Protein AF-A0A6A5WIY2-F1 (afdb_monomer_lite)

Secondary structure (DSSP, 8-state):
----GGG--HHHHHHHHHTTPPP--PPTT-HHHH-HIIIIIIHHHHHHHHHHHHHHHHHHHHHHHTTTTT-HHHHHHHHH------HHHHHHHHHHHHHHHHHHHHHHT--S---TTS-----HHHHHHHHHHHHHHHHHHHHHHHHHHHHHHHHHHHHH--

InterPro domains:
  IPR004875 DDE superfamily endonuclease domain [PF03184] (1-58)

Organism: NCBI:txid1392246

Radius of gyration: 34.98 Å; chains: 1; bounding box: 93×62×65 Å

Structure (mmCIF, N/CA/C/O backbone):
data_AF-A0A6A5WIY2-F1
#
_entry.id   AF-A0A6A5WIY2-F1
#
loop_
_atom_site.group_PDB
_atom_site.id
_atom_site.type_symbol
_atom_site.label_atom_id
_atom_site.label_alt_id
_atom_site.label_comp_id
_atom_site.label_asym_id
_atom_site.label_entity_id
_atom_site.label_seq_id
_atom_site.pdbx_PDB_ins_code
_atom_site.Cartn_x
_atom_site.Cartn_y
_atom_site.Cartn_z
_atom_site.occupancy
_atom_site.B_iso_or_equiv
_atom_site.auth_seq_id
_atom_site.auth_comp_id
_atom_site.auth_asym_id
_atom_site.auth_atom_id
_atom_site.pdbx_PDB_model_num
ATOM 1 N N . MET A 1 1 ? -19.309 -1.706 7.030 1.00 76.62 1 MET A N 1
ATOM 2 C CA . MET A 1 1 ? -17.946 -1.167 7.247 1.00 76.62 1 MET A CA 1
ATOM 3 C C . MET A 1 1 ? -16.976 -2.334 7.278 1.00 76.62 1 MET A C 1
ATOM 5 O O . MET A 1 1 ? -17.380 -3.405 7.729 1.00 76.62 1 MET A O 1
ATOM 9 N N . ASP A 1 2 ? -15.737 -2.180 6.808 1.00 77.44 2 ASP A N 1
ATOM 10 C CA . ASP A 1 2 ? -14.696 -3.114 7.242 1.00 77.44 2 ASP A CA 1
ATOM 11 C C . ASP A 1 2 ? -14.564 -2.947 8.757 1.00 77.44 2 ASP A C 1
ATOM 13 O O . ASP A 1 2 ? -14.637 -1.848 9.299 1.00 77.44 2 ASP A O 1
ATOM 17 N N . SER A 1 3 ? -14.515 -4.049 9.493 1.00 77.19 3 SER A N 1
ATOM 18 C CA . SER A 1 3 ? -14.602 -4.014 10.963 1.00 77.19 3 SER A CA 1
ATOM 19 C C . SER A 1 3 ? -13.269 -3.613 11.599 1.00 77.19 3 SER A C 1
ATOM 21 O O . SER A 1 3 ? -12.866 -4.147 12.627 1.00 77.19 3 SER A O 1
ATOM 23 N N . HIS A 1 4 ? -12.562 -2.699 10.940 1.00 83.69 4 HIS A N 1
ATOM 24 C CA . HIS A 1 4 ? -11.282 -2.184 11.360 1.00 83.69 4 HIS A CA 1
ATOM 25 C C . HIS A 1 4 ? -11.477 -1.260 12.564 1.00 83.69 4 HIS A C 1
ATOM 27 O O . HIS A 1 4 ? -12.386 -0.428 12.594 1.00 83.69 4 HIS A O 1
ATOM 33 N N . THR A 1 5 ? -10.610 -1.391 13.566 1.00 81.06 5 THR A N 1
ATOM 34 C CA . THR A 1 5 ? -10.747 -0.718 14.867 1.00 81.06 5 THR A CA 1
ATOM 35 C C . THR A 1 5 ? -10.820 0.809 14.749 1.00 81.06 5 THR A C 1
ATOM 37 O O . THR A 1 5 ? -11.496 1.456 15.543 1.00 81.06 5 THR A O 1
ATOM 40 N N . SER A 1 6 ? -10.199 1.395 13.719 1.00 84.75 6 SER A N 1
ATOM 41 C CA . SER A 1 6 ? -10.279 2.838 13.430 1.00 84.75 6 SER A CA 1
ATOM 42 C C . SER A 1 6 ? -11.688 3.331 13.084 1.00 84.75 6 SER A C 1
ATOM 44 O O . SER A 1 6 ? -11.967 4.514 13.247 1.00 84.75 6 SER A O 1
ATOM 46 N N . HIS A 1 7 ? -12.574 2.454 12.607 1.00 81.88 7 HIS A N 1
ATOM 47 C CA . HIS A 1 7 ? -13.946 2.793 12.215 1.00 81.88 7 HIS A CA 1
ATOM 48 C C . HIS A 1 7 ? -14.976 2.503 13.315 1.00 81.88 7 HIS A C 1
ATOM 50 O O . HIS A 1 7 ? -16.161 2.758 13.124 1.00 81.88 7 HIS A O 1
ATOM 56 N N . LEU A 1 8 ? -14.544 1.984 14.468 1.00 85.50 8 LEU A N 1
ATOM 57 C CA . LEU A 1 8 ? -15.405 1.584 15.585 1.00 85.50 8 LEU A CA 1
ATOM 58 C C . LEU A 1 8 ? -15.088 2.389 16.851 1.00 85.50 8 LEU A C 1
ATOM 60 O O . LEU A 1 8 ? -14.934 1.841 17.942 1.00 85.50 8 LEU A O 1
ATOM 64 N N . THR A 1 9 ? -14.972 3.709 16.712 1.00 91.12 9 THR A N 1
ATOM 65 C CA . THR A 1 9 ? -14.779 4.602 17.859 1.00 91.12 9 THR A CA 1
ATOM 66 C C . THR A 1 9 ? -16.069 4.748 18.668 1.00 91.12 9 THR A C 1
ATOM 68 O O . THR A 1 9 ? -17.180 4.654 18.140 1.00 91.12 9 THR A O 1
ATOM 71 N N . HIS A 1 10 ? -15.935 5.013 19.969 1.00 92.00 10 HIS A N 1
ATOM 72 C CA . HIS A 1 10 ? -17.086 5.182 20.859 1.00 92.00 10 HIS A CA 1
ATOM 73 C C . HIS A 1 10 ? -18.018 6.323 20.416 1.00 92.00 10 HIS A C 1
ATOM 75 O O . HIS A 1 10 ? -19.241 6.182 20.458 1.00 92.00 10 HIS A O 1
ATOM 81 N N . GLU A 1 11 ? -17.446 7.427 19.934 1.00 93.75 11 GLU A N 1
ATOM 82 C CA . GLU A 1 11 ? -18.197 8.566 19.397 1.00 93.75 11 GLU A CA 1
ATOM 83 C C . GLU A 1 11 ? -19.026 8.169 18.171 1.00 93.75 11 GLU A C 1
ATOM 85 O O . GLU A 1 11 ? -20.202 8.519 18.075 1.00 93.75 11 GLU A O 1
ATOM 90 N N . PHE A 1 12 ? -18.451 7.373 17.266 1.00 91.88 12 PHE A N 1
ATOM 91 C CA . PHE A 1 12 ? -19.131 6.914 16.059 1.00 91.88 12 PHE A CA 1
ATOM 92 C C . PHE A 1 12 ? -20.281 5.944 16.370 1.00 91.88 12 PHE A C 1
ATOM 94 O O . PHE A 1 12 ? -21.381 6.067 15.823 1.00 91.88 12 PHE A O 1
ATOM 101 N N . VAL A 1 13 ? -20.070 5.011 17.302 1.00 92.00 13 VAL A N 1
ATOM 102 C CA . VAL A 1 13 ? -21.120 4.085 17.757 1.00 92.00 13 VAL A CA 1
ATOM 103 C C . VAL A 1 13 ? -22.253 4.846 18.452 1.00 92.00 13 VAL A C 1
ATOM 105 O O . VAL A 1 13 ? -23.425 4.614 18.166 1.00 92.00 13 VAL A O 1
ATOM 108 N N . THR A 1 14 ? -21.920 5.812 19.308 1.00 94.88 14 THR A N 1
ATOM 109 C CA . THR A 1 14 ? -22.916 6.648 19.993 1.00 94.88 14 THR A CA 1
ATOM 110 C C . THR A 1 14 ? -23.713 7.497 19.002 1.00 94.88 14 THR A C 1
ATOM 112 O O . THR A 1 14 ? -24.940 7.572 19.086 1.00 94.88 14 THR A O 1
ATOM 115 N N . TYR A 1 15 ? -23.043 8.095 18.014 1.00 95.38 15 TYR A N 1
ATOM 116 C CA . TYR A 1 15 ? -23.694 8.865 16.957 1.00 95.38 15 TYR A CA 1
ATOM 117 C C . TYR A 1 15 ? -24.682 8.012 16.153 1.00 95.38 15 TYR A C 1
ATOM 119 O O . TYR A 1 15 ? -25.832 8.409 15.960 1.00 95.38 15 TYR A O 1
ATOM 127 N N . THR A 1 16 ? -24.263 6.832 15.698 1.00 94.31 16 THR A N 1
ATOM 128 C CA . THR A 1 16 ? -25.119 5.945 14.894 1.00 94.31 16 THR A CA 1
ATOM 129 C C . THR A 1 16 ? -26.310 5.422 15.693 1.00 94.31 16 THR A C 1
ATOM 131 O O . THR A 1 16 ? -27.429 5.444 15.181 1.00 94.31 16 THR A O 1
ATOM 134 N N . TYR A 1 17 ? -26.112 5.074 16.967 1.00 94.69 17 TYR A N 1
ATOM 135 C CA . TYR A 1 17 ? -27.194 4.689 17.875 1.00 94.69 17 TYR A CA 1
ATOM 136 C C . TYR A 1 17 ? -28.241 5.803 18.038 1.00 94.69 17 TYR A C 1
ATOM 138 O O . TYR A 1 17 ? -29.434 5.570 17.829 1.00 94.69 17 TYR A O 1
ATOM 146 N N . ASN A 1 18 ? -27.803 7.035 18.322 1.00 97.31 18 ASN A N 1
ATOM 147 C CA . ASN A 1 18 ? -28.694 8.187 18.502 1.00 97.31 18 ASN A CA 1
ATOM 148 C C . ASN A 1 18 ? -29.485 8.527 17.231 1.00 97.31 18 ASN A C 1
ATOM 150 O O . ASN A 1 18 ? -30.639 8.944 17.307 1.00 97.31 18 ASN A O 1
ATOM 154 N N . ASN A 1 19 ? -28.885 8.305 16.060 1.00 97.06 19 ASN A N 1
ATOM 155 C CA . ASN A 1 19 ? -29.521 8.537 14.765 1.00 97.06 19 ASN A CA 1
ATOM 156 C C . ASN A 1 19 ? -30.278 7.313 14.221 1.00 97.06 19 ASN A C 1
ATOM 158 O O . ASN A 1 19 ? -30.758 7.353 13.090 1.00 97.06 19 ASN A O 1
ATOM 162 N N . ARG A 1 20 ? -30.412 6.231 15.005 1.00 95.69 20 ARG A N 1
ATOM 163 C CA . ARG A 1 20 ? -31.072 4.972 14.598 1.00 95.69 20 ARG A CA 1
ATOM 164 C C . ARG A 1 20 ? -30.480 4.356 13.323 1.00 95.69 20 ARG A C 1
ATOM 166 O O . ARG A 1 20 ? -31.189 3.738 12.531 1.00 95.69 20 ARG A O 1
ATOM 173 N N . ILE A 1 21 ? -29.175 4.515 13.131 1.00 95.62 21 ILE A N 1
ATOM 174 C CA . ILE A 1 21 ? -28.422 3.913 12.032 1.00 95.62 21 ILE A CA 1
ATOM 175 C C . ILE A 1 21 ? -27.901 2.558 12.511 1.00 95.62 21 ILE A C 1
ATOM 177 O O . ILE A 1 21 ? -27.125 2.484 13.464 1.00 95.62 21 ILE A O 1
ATOM 181 N N . LEU A 1 22 ? -28.315 1.479 11.845 1.00 92.19 22 LEU A N 1
ATOM 182 C CA . LEU A 1 22 ? -27.835 0.137 12.161 1.00 92.19 22 LEU A CA 1
ATOM 183 C C . LEU A 1 22 ? -26.409 -0.052 11.636 1.00 92.19 22 LEU A C 1
ATOM 185 O O . LEU A 1 22 ? -26.168 -0.030 10.428 1.00 92.19 22 LEU A O 1
ATOM 189 N N . LEU A 1 23 ? -25.466 -0.276 12.548 1.00 89.88 23 LEU A N 1
ATOM 190 C CA . LEU A 1 23 ? -24.104 -0.655 12.196 1.00 89.88 23 LEU A CA 1
ATOM 191 C C . LEU A 1 23 ? -24.026 -2.155 11.914 1.00 89.88 23 LEU A C 1
ATOM 193 O O . LEU A 1 23 ? -24.348 -2.977 12.768 1.00 89.88 23 LEU A O 1
ATOM 197 N N . TYR A 1 24 ? -23.548 -2.496 10.719 1.00 86.25 24 TYR A N 1
ATOM 198 C CA . TYR A 1 24 ? -23.242 -3.868 10.332 1.00 86.25 24 TYR A CA 1
ATOM 199 C C . TYR A 1 24 ? -21.731 -4.042 10.156 1.00 86.25 24 TYR A C 1
ATOM 201 O O . TYR A 1 24 ? -21.089 -3.344 9.355 1.00 86.25 24 TYR A O 1
ATOM 209 N N . THR A 1 25 ? -21.178 -4.976 10.924 1.00 84.19 25 THR A N 1
ATOM 210 C CA . THR A 1 25 ? -19.782 -5.409 10.871 1.00 84.19 25 THR A CA 1
ATOM 211 C C . THR A 1 25 ? -19.706 -6.789 10.230 1.00 84.19 25 THR A C 1
ATOM 213 O O . THR A 1 25 ? -20.547 -7.656 10.465 1.00 84.19 25 THR A O 1
ATOM 216 N N . PHE A 1 26 ? -18.708 -6.984 9.374 1.00 83.81 26 PHE A N 1
ATOM 217 C CA . PHE A 1 26 ? -18.488 -8.268 8.724 1.00 83.81 26 PHE A CA 1
ATOM 218 C C . PHE A 1 26 ? -17.764 -9.230 9.676 1.00 83.81 26 PHE A C 1
ATOM 220 O O . PHE A 1 26 ? -16.928 -8.786 10.469 1.00 83.81 26 PHE A O 1
ATOM 227 N N . PRO A 1 27 ? -18.022 -10.547 9.587 1.00 81.62 27 PRO A N 1
ATOM 228 C CA . PRO A 1 27 ? -17.194 -11.540 10.258 1.00 81.62 27 PRO A CA 1
ATOM 229 C C . PRO A 1 27 ? -15.707 -11.383 9.883 1.00 81.62 27 PRO A C 1
ATOM 231 O O . PRO A 1 27 ? -15.399 -10.960 8.758 1.00 81.62 27 PRO A O 1
ATOM 234 N N . PRO A 1 28 ? -14.768 -11.744 10.776 1.00 79.88 28 PRO A N 1
ATOM 235 C CA . PRO A 1 28 ? -13.337 -11.667 10.492 1.00 79.88 28 PRO A CA 1
ATOM 236 C C . PRO A 1 28 ? -12.981 -12.346 9.166 1.00 79.88 28 PRO A C 1
ATOM 238 O O . PRO A 1 28 ? -13.540 -13.387 8.829 1.00 79.88 28 PRO A O 1
ATOM 241 N N . TYR A 1 29 ? -12.047 -11.755 8.418 1.00 75.38 29 TYR A N 1
ATOM 242 C CA . TYR A 1 29 ? -11.563 -12.263 7.126 1.00 75.38 29 TYR A CA 1
ATOM 243 C C . TYR A 1 29 ? -12.609 -12.370 6.004 1.00 75.38 29 TYR A C 1
ATOM 245 O O . TYR A 1 29 ? -12.321 -12.984 4.989 1.00 75.38 29 TYR A O 1
ATOM 253 N N . THR A 1 30 ? -13.793 -11.762 6.116 1.00 80.50 30 THR A N 1
ATOM 254 C CA . THR A 1 30 ? -14.809 -11.824 5.037 1.00 80.50 30 THR A CA 1
ATOM 255 C C . THR A 1 30 ? -14.945 -10.535 4.229 1.00 80.50 30 THR A C 1
ATOM 257 O O . THR A 1 30 ? -15.612 -10.515 3.197 1.00 80.50 30 THR A O 1
ATOM 260 N N . THR A 1 31 ? -14.262 -9.469 4.653 1.00 79.25 31 THR A N 1
ATOM 261 C CA . THR A 1 31 ? -14.303 -8.131 4.046 1.00 79.25 31 THR A CA 1
ATOM 262 C C . THR A 1 31 ? -14.092 -8.157 2.529 1.00 79.25 31 THR A C 1
ATOM 264 O O . THR A 1 31 ? -14.898 -7.603 1.793 1.00 79.25 31 THR A O 1
ATOM 267 N N . HIS A 1 32 ? -13.089 -8.898 2.057 1.00 75.19 32 HIS A N 1
ATOM 268 C CA . HIS A 1 32 ? -12.697 -8.959 0.647 1.00 75.19 32 HIS A CA 1
ATOM 269 C C . HIS A 1 32 ? -13.706 -9.659 -0.280 1.00 75.19 32 HIS A C 1
ATOM 271 O O . HIS A 1 32 ? -13.595 -9.525 -1.492 1.00 75.19 32 HIS A O 1
ATOM 277 N N . PHE A 1 33 ? -14.677 -10.394 0.268 1.00 74.62 33 PHE A N 1
ATOM 278 C CA . PHE A 1 33 ? -15.763 -11.014 -0.503 1.00 74.62 33 PHE A CA 1
ATOM 279 C C . PHE A 1 33 ? -17.103 -10.310 -0.295 1.00 74.62 33 PHE A C 1
ATOM 281 O O . PHE A 1 33 ? -17.947 -10.286 -1.186 1.00 74.62 33 PHE A O 1
ATOM 288 N N . MET A 1 34 ? -17.315 -9.768 0.904 1.00 78.12 34 MET A N 1
ATOM 289 C CA . MET A 1 34 ? -18.596 -9.213 1.334 1.00 78.12 34 MET A CA 1
ATOM 290 C C . MET A 1 34 ? -18.720 -7.719 1.039 1.00 78.12 34 MET A C 1
ATOM 292 O O . MET A 1 34 ? -19.830 -7.195 1.085 1.00 78.12 34 MET A O 1
ATOM 296 N N . GLN A 1 35 ? -17.616 -7.015 0.759 1.00 84.81 35 GLN A N 1
ATOM 297 C CA . GLN A 1 35 ? -17.656 -5.600 0.410 1.00 84.81 35 GLN A CA 1
ATOM 298 C C . GLN A 1 35 ? -18.041 -5.416 -1.063 1.00 84.81 35 GLN A C 1
ATOM 300 O O . GLN A 1 35 ? -17.233 -5.691 -1.952 1.00 84.81 35 GLN A O 1
ATOM 305 N N . PRO A 1 36 ? -19.244 -4.878 -1.354 1.00 83.19 36 PRO A N 1
ATOM 306 C CA . PRO A 1 36 ? -19.686 -4.676 -2.734 1.00 83.19 36 PRO A CA 1
ATOM 307 C C . PRO A 1 36 ? -18.783 -3.696 -3.485 1.00 83.19 36 PRO A C 1
ATOM 309 O O . PRO A 1 36 ? -18.649 -3.773 -4.700 1.00 83.19 36 PRO A O 1
ATOM 312 N N . LEU A 1 37 ? -18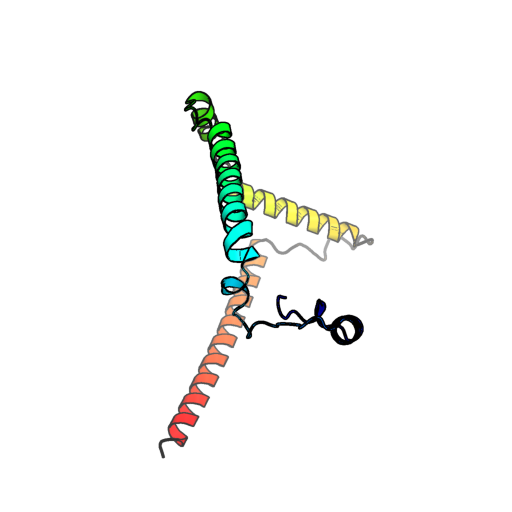.151 -2.776 -2.754 1.00 85.06 37 LEU A N 1
ATOM 313 C CA . LEU A 1 37 ? -17.219 -1.807 -3.310 1.00 85.06 37 LEU A CA 1
ATOM 314 C C . LEU A 1 37 ? -15.921 -2.472 -3.794 1.00 85.06 37 LEU A C 1
ATOM 316 O O . LEU A 1 37 ? -15.451 -2.149 -4.884 1.00 85.06 37 LEU A O 1
ATOM 320 N N . ASP A 1 38 ? -15.395 -3.430 -3.027 1.00 83.94 38 ASP A N 1
ATOM 321 C CA . ASP A 1 38 ? -14.191 -4.181 -3.387 1.00 83.94 38 ASP A CA 1
ATOM 322 C C . ASP A 1 38 ? -14.431 -5.082 -4.599 1.00 83.94 38 ASP A C 1
ATOM 324 O O . ASP A 1 38 ? -13.628 -5.076 -5.531 1.00 83.94 38 ASP A O 1
ATOM 328 N N . MET A 1 39 ? -15.559 -5.799 -4.613 1.00 81.06 39 MET A N 1
ATOM 329 C CA . MET A 1 39 ? -15.915 -6.749 -5.675 1.00 81.06 39 MET A CA 1
ATOM 330 C C . MET A 1 39 ? -16.454 -6.067 -6.940 1.00 81.06 39 MET A C 1
ATOM 332 O O . MET A 1 39 ? -16.262 -6.553 -8.050 1.00 81.06 39 MET A O 1
ATOM 336 N N . GLY A 1 40 ? -17.167 -4.950 -6.789 1.00 84.50 40 GLY A N 1
ATOM 337 C CA . GLY A 1 40 ? -17.859 -4.286 -7.891 1.00 84.50 40 GLY A CA 1
ATOM 338 C C . GLY A 1 40 ? -17.048 -3.168 -8.534 1.00 84.50 40 GLY A C 1
ATOM 339 O O . GLY A 1 40 ? -16.861 -3.160 -9.746 1.00 84.50 40 GLY A O 1
ATOM 340 N N . TYR A 1 41 ? -16.577 -2.206 -7.738 1.00 86.62 41 TYR A N 1
ATOM 341 C CA . TYR A 1 41 ? -15.974 -0.977 -8.263 1.00 86.62 41 TYR A CA 1
ATOM 342 C C . TYR A 1 41 ? -14.446 -1.045 -8.302 1.00 86.62 41 TYR A C 1
ATOM 344 O O . TYR A 1 41 ? -13.824 -0.737 -9.319 1.00 86.62 41 TYR A O 1
ATOM 352 N N . PHE A 1 42 ? -13.820 -1.476 -7.205 1.00 87.62 42 PHE A N 1
ATOM 353 C CA . PHE A 1 42 ? -12.363 -1.514 -7.125 1.00 87.62 42 PHE A CA 1
ATOM 354 C C . PHE A 1 42 ? -11.746 -2.673 -7.897 1.00 87.62 42 PHE A C 1
ATOM 356 O O . PHE A 1 42 ? -10.593 -2.563 -8.310 1.00 87.62 42 PHE A O 1
ATOM 363 N N . GLN A 1 43 ? -12.481 -3.756 -8.139 1.00 87.44 43 GLN A N 1
ATOM 364 C CA . GLN A 1 43 ? -11.962 -4.878 -8.910 1.00 87.44 43 GLN A CA 1
ATOM 365 C C . GLN A 1 43 ? -11.679 -4.509 -10.381 1.00 87.44 43 GLN A C 1
ATOM 367 O O . GLN A 1 43 ? -10.520 -4.645 -10.780 1.00 87.44 43 GLN A O 1
ATOM 372 N N . PRO A 1 44 ? -12.625 -3.947 -11.164 1.00 90.56 44 PRO A N 1
ATOM 373 C CA . PRO A 1 44 ? -12.330 -3.453 -12.512 1.00 90.56 44 PRO A CA 1
ATOM 374 C C . PRO A 1 44 ? -11.232 -2.386 -12.534 1.00 90.56 44 PRO A C 1
ATOM 376 O O . PRO A 1 44 ? -10.363 -2.410 -13.406 1.00 90.56 44 PRO A O 1
ATOM 379 N N . LEU A 1 45 ? -11.231 -1.476 -11.551 1.00 92.25 45 LEU A N 1
ATOM 380 C CA . LEU A 1 45 ? -10.214 -0.432 -11.439 1.00 92.25 45 LEU A CA 1
ATOM 381 C C . LEU A 1 45 ? -8.808 -1.024 -11.270 1.00 92.25 45 LEU A C 1
ATOM 383 O O . LEU A 1 45 ? -7.897 -0.635 -11.995 1.00 92.25 45 LEU A O 1
ATOM 387 N N . LYS A 1 46 ? -8.627 -1.984 -10.352 1.00 88.94 46 LYS A N 1
ATOM 388 C CA . LYS A 1 46 ? -7.343 -2.673 -10.143 1.00 88.94 46 LYS A CA 1
ATOM 389 C C . LYS A 1 46 ? -6.885 -3.392 -11.409 1.00 88.94 46 LYS A C 1
ATOM 391 O O . LYS A 1 46 ? -5.706 -3.331 -11.741 1.00 88.94 46 LYS A O 1
ATOM 396 N N . THR A 1 47 ? -7.805 -4.041 -12.123 1.00 91.00 47 THR A N 1
ATOM 397 C CA . THR A 1 47 ? -7.488 -4.743 -13.370 1.00 91.00 47 THR A CA 1
ATOM 398 C C . THR A 1 47 ? -7.008 -3.785 -14.456 1.00 91.00 47 THR A C 1
ATOM 400 O O . THR A 1 47 ? -5.933 -3.999 -15.007 1.00 91.00 47 THR A O 1
ATOM 403 N N . HIS A 1 48 ? -7.755 -2.717 -14.743 1.00 91.62 48 HIS A N 1
ATOM 404 C CA . HIS A 1 48 ? -7.371 -1.759 -15.783 1.00 91.62 48 HIS A CA 1
ATOM 405 C C . HIS A 1 48 ? -6.106 -0.986 -15.426 1.00 91.62 48 HIS A C 1
ATOM 407 O O . HIS A 1 48 ? -5.234 -0.809 -16.272 1.00 91.62 48 HIS A O 1
ATOM 413 N N . HIS A 1 49 ? -5.967 -0.588 -14.164 1.00 91.06 49 HIS A N 1
ATOM 414 C CA . HIS A 1 49 ? -4.760 0.074 -13.697 1.00 91.06 49 HIS A CA 1
ATOM 415 C C . HIS A 1 49 ? -3.530 -0.838 -13.815 1.00 91.06 49 HIS A C 1
ATOM 417 O O . HIS A 1 49 ? -2.493 -0.404 -14.308 1.00 91.06 49 HIS A O 1
ATOM 423 N N . GLY A 1 50 ? -3.655 -2.116 -13.438 1.00 88.69 50 GLY A N 1
ATOM 424 C CA . GLY A 1 50 ? -2.592 -3.106 -13.619 1.00 88.69 50 GLY A CA 1
ATOM 425 C C . GLY A 1 50 ? -2.213 -3.296 -15.089 1.00 88.69 50 GLY A C 1
ATOM 426 O O . GLY A 1 50 ? -1.036 -3.250 -15.426 1.00 88.69 50 GLY A O 1
ATOM 427 N N . GLN A 1 51 ? -3.205 -3.410 -15.978 1.00 86.94 51 GLN A N 1
ATOM 428 C CA . GLN A 1 51 ? -2.978 -3.511 -17.425 1.00 86.94 51 GLN A CA 1
ATOM 429 C C . GLN A 1 51 ? -2.225 -2.302 -17.987 1.00 86.94 51 GLN A C 1
ATOM 431 O O . GLN A 1 51 ? -1.335 -2.464 -18.817 1.00 86.94 51 GLN A O 1
ATOM 436 N N . GLU A 1 52 ? -2.575 -1.092 -17.555 1.00 85.19 52 GLU A N 1
ATOM 437 C CA . GLU A 1 52 ? -1.916 0.128 -18.016 1.00 85.19 52 GLU A CA 1
ATOM 438 C C . GLU A 1 52 ? -0.479 0.236 -17.490 1.00 85.19 52 GLU A C 1
ATOM 440 O O . GLU A 1 52 ? 0.424 0.621 -18.234 1.00 85.19 52 GLU A O 1
ATOM 445 N N . LEU A 1 53 ? -0.239 -0.152 -16.235 1.00 82.50 53 LEU A N 1
ATOM 446 C CA . LEU A 1 53 ? 1.108 -0.227 -15.672 1.00 82.50 53 LEU A CA 1
ATOM 447 C C . LEU A 1 53 ? 1.972 -1.254 -16.407 1.00 82.50 53 LEU A C 1
ATOM 449 O O . LEU A 1 53 ? 3.096 -0.925 -16.780 1.00 82.50 53 LEU A O 1
ATOM 453 N N . ASP A 1 54 ? 1.450 -2.454 -16.665 1.00 80.62 54 ASP A N 1
ATOM 454 C CA . ASP A 1 54 ? 2.157 -3.501 -17.407 1.00 80.62 54 ASP A CA 1
ATOM 455 C C . ASP A 1 54 ? 2.437 -3.065 -18.843 1.00 80.62 54 ASP A C 1
ATOM 457 O O . ASP A 1 54 ? 3.557 -3.213 -19.336 1.00 80.62 54 ASP A O 1
ATOM 461 N N . LEU A 1 55 ? 1.453 -2.454 -19.508 1.00 76.69 55 LEU A N 1
ATOM 462 C CA . LEU A 1 55 ? 1.642 -1.885 -20.833 1.00 76.69 55 LEU A CA 1
ATOM 463 C C . LEU A 1 55 ? 2.752 -0.838 -20.797 1.00 76.69 55 LEU A C 1
ATOM 465 O O . LEU A 1 55 ? 3.688 -0.939 -21.580 1.00 76.69 55 LEU A O 1
ATOM 469 N N . ASN A 1 56 ? 2.708 0.132 -19.890 1.00 73.50 56 ASN A N 1
ATOM 470 C CA . ASN A 1 56 ? 3.700 1.204 -19.823 1.00 73.50 56 ASN A CA 1
ATOM 471 C C . ASN A 1 56 ? 5.098 0.697 -19.430 1.00 73.50 56 ASN A C 1
ATOM 473 O O . ASN A 1 56 ? 6.094 1.148 -20.001 1.00 73.50 56 ASN A O 1
ATOM 477 N N . ALA A 1 57 ? 5.192 -0.268 -18.514 1.00 73.88 57 ALA A N 1
ATOM 478 C CA . ALA A 1 57 ? 6.454 -0.857 -18.082 1.00 73.88 57 ALA A CA 1
ATOM 479 C C . ALA A 1 57 ? 7.080 -1.724 -19.185 1.00 73.88 57 ALA A C 1
ATOM 481 O O . ALA A 1 57 ? 8.233 -1.506 -19.571 1.00 73.88 57 ALA A O 1
ATOM 482 N N . CYS A 1 58 ? 6.318 -2.668 -19.743 1.00 64.12 58 CYS A N 1
ATOM 483 C CA . CYS A 1 58 ? 6.795 -3.555 -20.796 1.00 64.12 58 CYS A CA 1
ATOM 484 C C . CYS A 1 58 ? 7.027 -2.790 -22.101 1.00 64.12 58 CYS A C 1
ATOM 486 O O . CYS A 1 58 ? 8.105 -2.894 -22.681 1.00 64.12 58 CYS A O 1
ATOM 488 N N . THR A 1 59 ? 6.077 -1.971 -22.565 1.00 68.56 59 THR A N 1
ATOM 489 C CA . THR A 1 59 ? 6.279 -1.212 -23.811 1.00 68.56 59 THR A CA 1
ATOM 490 C C . THR A 1 59 ? 7.352 -0.147 -23.666 1.00 68.56 59 THR A C 1
ATOM 492 O O . THR A 1 59 ? 8.123 0.024 -24.602 1.00 68.56 59 THR A O 1
ATOM 495 N N . GLY A 1 60 ? 7.487 0.521 -22.517 1.00 75.56 60 GLY A N 1
ATOM 496 C CA . GLY A 1 60 ? 8.573 1.471 -22.275 1.00 75.56 60 GLY A CA 1
ATOM 497 C C . GLY A 1 60 ? 9.946 0.804 -22.361 1.00 75.56 60 GLY A C 1
ATOM 498 O O . GLY A 1 60 ? 10.822 1.275 -23.091 1.00 75.56 60 GLY A O 1
ATOM 499 N N . ALA A 1 61 ? 10.115 -0.338 -21.687 1.00 77.31 61 ALA A N 1
ATOM 500 C CA . ALA A 1 61 ? 11.351 -1.115 -21.726 1.00 77.31 61 ALA A CA 1
ATOM 501 C C . ALA A 1 61 ? 11.648 -1.661 -23.134 1.00 77.31 61 ALA A C 1
ATOM 503 O O . ALA A 1 61 ? 12.742 -1.453 -23.664 1.00 77.31 61 ALA A O 1
ATOM 504 N N . PHE A 1 62 ? 10.668 -2.292 -23.784 1.00 80.06 62 PHE A N 1
ATOM 505 C CA . PHE A 1 62 ? 10.838 -2.860 -25.122 1.00 80.06 62 PHE A CA 1
ATOM 506 C C . PHE A 1 62 ? 11.020 -1.790 -26.203 1.00 80.06 62 PHE A C 1
ATOM 508 O O . PHE A 1 62 ? 11.787 -2.001 -27.141 1.00 80.06 62 PHE A O 1
ATOM 515 N N . LYS A 1 63 ? 10.398 -0.615 -26.069 1.00 81.31 63 LYS A N 1
ATOM 516 C CA . LYS A 1 63 ? 10.603 0.527 -26.972 1.00 81.31 63 LYS A CA 1
ATOM 517 C C . LYS A 1 63 ? 11.983 1.148 -26.793 1.00 81.31 63 LYS A C 1
ATOM 519 O O . LYS A 1 63 ? 12.593 1.539 -27.786 1.00 81.31 63 LYS A O 1
ATOM 524 N N . ARG A 1 64 ? 12.504 1.190 -25.559 1.00 80.06 64 ARG A N 1
ATOM 525 C CA . ARG A 1 64 ? 13.864 1.670 -25.266 1.00 80.06 64 ARG A CA 1
ATOM 526 C C . ARG A 1 64 ? 14.937 0.757 -25.854 1.00 80.06 64 ARG A C 1
ATOM 528 O O . ARG A 1 64 ? 15.912 1.257 -26.398 1.00 80.06 64 ARG A O 1
ATOM 535 N N . ILE A 1 65 ? 14.741 -0.559 -25.767 1.00 81.19 65 ILE A N 1
ATOM 536 C CA . ILE A 1 65 ? 15.658 -1.562 -26.338 1.00 81.19 65 ILE A CA 1
ATOM 537 C C . ILE A 1 65 ? 15.486 -1.666 -27.868 1.00 81.19 65 ILE A C 1
ATOM 539 O O . ILE A 1 65 ? 16.353 -2.188 -28.557 1.00 81.19 65 ILE A O 1
ATOM 543 N N . GLY A 1 66 ? 14.394 -1.133 -28.426 1.00 83.25 66 GLY A N 1
ATOM 544 C CA . GLY A 1 66 ? 14.103 -1.229 -29.856 1.00 83.25 66 GLY A CA 1
ATOM 545 C C . GLY A 1 66 ? 13.549 -2.594 -30.262 1.00 83.25 66 GLY A C 1
ATOM 546 O O . GLY A 1 66 ? 13.743 -3.022 -31.388 1.00 83.25 66 GLY A O 1
ATOM 547 N N . ILE A 1 67 ? 12.868 -3.298 -29.359 1.00 86.31 67 ILE A N 1
ATOM 548 C CA . ILE A 1 67 ? 12.140 -4.536 -29.668 1.00 86.31 67 ILE A CA 1
ATOM 549 C C . ILE A 1 67 ? 10.739 -4.204 -30.206 1.00 86.31 67 ILE A C 1
ATOM 551 O O . ILE A 1 67 ? 10.251 -4.901 -31.094 1.00 86.31 67 ILE A O 1
ATOM 555 N N . VAL A 1 68 ? 10.106 -3.119 -29.726 1.00 81.38 68 VAL A N 1
ATOM 556 C CA . VAL A 1 68 ? 8.755 -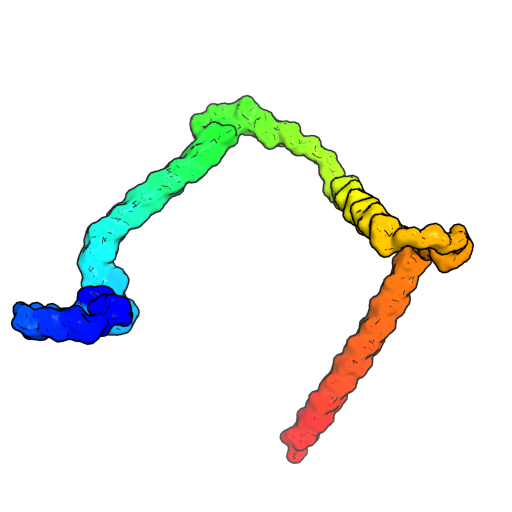2.703 -30.159 1.00 81.38 68 VAL A CA 1
ATOM 557 C C . VAL A 1 68 ? 8.674 -1.193 -30.471 1.00 81.38 68 VAL A C 1
ATOM 559 O O . VAL A 1 68 ? 8.726 -0.377 -29.548 1.00 81.38 68 VAL A O 1
ATOM 562 N N . PRO A 1 69 ? 8.486 -0.790 -31.746 1.00 78.25 69 PRO A N 1
ATOM 563 C CA . PRO A 1 69 ? 8.653 -1.620 -32.943 1.00 78.25 69 PRO A CA 1
ATOM 564 C C . PRO A 1 69 ? 10.112 -2.082 -33.076 1.00 78.25 69 PRO A C 1
ATOM 566 O O . PRO A 1 69 ? 11.016 -1.408 -32.576 1.00 78.25 69 PRO A O 1
ATOM 569 N N . TYR A 1 70 ? 10.336 -3.217 -33.740 1.00 86.94 70 TYR A N 1
ATOM 570 C CA . TYR A 1 70 ? 11.676 -3.782 -33.895 1.00 86.94 70 TYR A CA 1
ATOM 571 C C . TYR A 1 70 ? 12.598 -2.824 -34.667 1.00 86.94 70 TYR A C 1
ATOM 573 O O . TYR A 1 70 ? 12.296 -2.415 -35.788 1.00 86.94 70 TYR A O 1
ATOM 581 N N . LYS A 1 71 ? 13.717 -2.452 -34.043 1.00 88.12 71 LYS A N 1
ATOM 582 C CA . LYS A 1 71 ? 14.757 -1.543 -34.528 1.00 88.12 71 LYS A CA 1
ATOM 583 C C . LYS A 1 71 ? 16.121 -2.211 -34.315 1.00 88.12 71 LYS A C 1
ATOM 585 O O . LYS A 1 71 ? 16.697 -2.060 -33.233 1.00 88.12 71 LYS A O 1
ATOM 590 N N . PRO A 1 72 ? 16.647 -2.930 -35.322 1.00 87.00 72 PRO A N 1
ATOM 591 C CA . PRO A 1 72 ? 17.862 -3.730 -35.174 1.00 87.00 72 PRO A CA 1
ATOM 592 C C . PRO A 1 72 ? 19.063 -2.892 -34.723 1.00 87.00 72 PRO A C 1
ATOM 594 O O . PRO A 1 72 ? 19.814 -3.342 -33.870 1.00 87.00 72 PRO A O 1
ATOM 597 N N . GLU A 1 73 ? 19.186 -1.645 -35.182 1.00 87.56 73 GLU A N 1
ATOM 598 C CA . GLU A 1 73 ? 20.289 -0.739 -34.818 1.00 87.56 73 GLU A CA 1
ATOM 599 C C . GLU A 1 73 ? 20.409 -0.504 -33.303 1.00 87.56 73 GLU A C 1
ATOM 601 O O . GLU A 1 73 ? 21.501 -0.489 -32.737 1.00 87.56 73 GLU A O 1
ATOM 606 N N . VAL A 1 74 ? 19.270 -0.333 -32.624 1.00 85.44 74 VAL A N 1
ATOM 607 C CA . VAL A 1 74 ? 19.221 -0.051 -31.181 1.00 85.44 74 VAL A CA 1
ATOM 608 C C . VAL A 1 74 ? 19.553 -1.311 -30.386 1.00 85.44 74 VAL A C 1
ATOM 610 O O . VAL A 1 74 ? 20.327 -1.256 -29.430 1.00 85.44 74 VAL A O 1
ATOM 613 N N . VAL A 1 75 ? 19.013 -2.451 -30.822 1.00 85.62 75 VAL A N 1
ATOM 614 C CA . VAL A 1 75 ? 19.281 -3.763 -30.224 1.00 85.62 75 VAL A CA 1
ATOM 615 C C . VAL A 1 75 ? 20.761 -4.118 -30.367 1.00 85.62 75 VAL A C 1
ATOM 617 O O . VAL A 1 75 ? 21.403 -4.490 -29.391 1.00 85.62 75 VAL A O 1
ATOM 620 N N . LEU A 1 76 ? 21.324 -3.957 -31.566 1.00 84.62 76 LEU A N 1
ATOM 621 C CA . LEU A 1 76 ? 22.721 -4.272 -31.855 1.00 84.62 76 LEU A CA 1
ATOM 622 C C . LEU A 1 76 ? 23.683 -3.358 -31.092 1.00 84.62 76 LEU A C 1
ATOM 624 O O . LEU A 1 76 ? 24.703 -3.844 -30.607 1.00 84.62 76 LEU A O 1
ATOM 628 N N . LYS A 1 77 ? 23.346 -2.075 -30.910 1.00 84.81 77 LYS A N 1
ATOM 629 C CA . LYS A 1 77 ? 24.134 -1.160 -30.073 1.00 84.81 77 LYS A CA 1
ATOM 630 C C . LYS A 1 77 ? 24.135 -1.579 -28.600 1.00 84.81 77 LYS A C 1
ATOM 632 O O . LYS A 1 77 ? 25.188 -1.586 -27.976 1.00 84.81 77 LYS A O 1
ATOM 637 N N . ALA A 1 78 ? 22.983 -1.989 -28.064 1.00 75.75 78 ALA A N 1
ATOM 638 C CA . ALA A 1 78 ? 22.878 -2.477 -26.687 1.00 75.75 78 ALA A CA 1
ATOM 639 C C . ALA A 1 78 ? 23.667 -3.779 -26.444 1.00 75.75 78 ALA A C 1
ATOM 641 O O . ALA A 1 78 ? 24.078 -4.050 -25.318 1.00 75.75 78 ALA A O 1
ATOM 642 N N . LEU A 1 79 ? 23.880 -4.580 -27.492 1.00 73.69 79 LEU A N 1
ATOM 643 C CA . LEU A 1 79 ? 24.699 -5.792 -27.431 1.00 73.69 79 LEU A CA 1
ATOM 644 C C . LEU A 1 79 ? 26.206 -5.500 -27.499 1.00 73.69 79 LEU A C 1
ATOM 646 O O . LEU A 1 79 ? 26.982 -6.254 -26.921 1.00 73.69 79 LEU A O 1
ATOM 650 N N . HIS A 1 80 ? 26.618 -4.417 -28.165 1.00 68.56 80 HIS A N 1
ATOM 651 C CA . HIS A 1 80 ? 28.031 -4.058 -28.346 1.00 68.56 80 HIS A CA 1
ATOM 652 C C . HIS A 1 80 ? 28.642 -3.250 -27.185 1.00 68.56 80 HIS A C 1
ATOM 654 O O . HIS A 1 80 ? 29.845 -3.026 -27.183 1.00 68.56 80 HIS A O 1
ATOM 660 N N . GLU A 1 81 ? 27.863 -2.835 -26.181 1.00 62.69 81 GLU A N 1
ATOM 661 C CA . GLU A 1 81 ? 28.343 -1.989 -25.068 1.00 62.69 81 GLU A CA 1
ATOM 662 C C . GLU A 1 81 ? 28.815 -2.755 -23.817 1.00 62.69 81 GLU A C 1
ATOM 664 O O . GLU A 1 81 ? 28.913 -2.189 -22.730 1.00 62.69 81 GLU A O 1
ATOM 669 N N . LYS A 1 82 ? 29.173 -4.033 -23.937 1.00 56.94 82 LYS A N 1
ATOM 670 C CA . LYS A 1 82 ? 30.021 -4.662 -22.920 1.00 56.94 82 LYS A CA 1
ATOM 671 C C . LYS A 1 82 ? 31.426 -4.767 -23.478 1.00 56.94 82 LYS A C 1
ATOM 673 O O . LYS A 1 82 ? 31.781 -5.789 -24.054 1.00 56.94 82 LYS A O 1
ATOM 678 N N . GLU A 1 83 ? 32.227 -3.723 -23.276 1.00 62.22 83 GLU A N 1
ATOM 679 C CA . GLU A 1 83 ? 33.645 -3.996 -23.059 1.00 62.22 83 GLU A CA 1
ATOM 680 C C . GLU A 1 83 ? 33.687 -5.034 -21.930 1.00 62.22 83 GLU A C 1
ATOM 682 O O . GLU A 1 83 ? 33.171 -4.794 -20.832 1.00 62.22 83 GLU A O 1
ATOM 687 N N . GLU A 1 84 ? 34.158 -6.242 -22.240 1.00 61.03 84 GLU A N 1
ATOM 688 C CA . GLU A 1 84 ? 34.478 -7.251 -21.237 1.00 61.03 84 GLU A CA 1
ATOM 689 C C . GLU A 1 84 ? 35.622 -6.701 -20.387 1.00 61.03 84 GLU A C 1
ATOM 691 O O . GLU A 1 84 ? 36.787 -7.033 -20.573 1.00 61.03 84 GLU A O 1
ATOM 696 N N . GLU A 1 85 ? 35.310 -5.806 -19.457 1.00 60.34 85 GLU A N 1
ATOM 697 C CA . GLU A 1 85 ? 36.231 -5.536 -18.372 1.00 60.34 85 GLU A CA 1
ATOM 698 C C . GLU A 1 85 ? 36.291 -6.803 -17.524 1.00 60.34 85 GLU A C 1
ATOM 700 O O . GLU A 1 85 ? 35.278 -7.212 -16.938 1.00 60.34 85 GLU A O 1
ATOM 705 N N . ASP A 1 86 ? 37.474 -7.418 -17.499 1.00 70.38 86 ASP A N 1
ATOM 706 C CA . ASP A 1 86 ? 37.762 -8.630 -16.747 1.00 70.38 86 ASP A CA 1
ATOM 707 C C . ASP A 1 86 ? 37.212 -8.484 -15.312 1.00 70.38 86 ASP A C 1
ATOM 709 O O . ASP A 1 86 ? 37.661 -7.619 -14.546 1.00 70.38 86 ASP A O 1
ATOM 713 N N . PRO A 1 87 ? 36.224 -9.312 -14.915 1.00 65.12 87 PRO A N 1
ATOM 714 C CA . PRO A 1 87 ? 35.657 -9.283 -13.572 1.00 65.12 87 PRO A CA 1
ATOM 715 C C . PRO A 1 87 ? 36.714 -9.413 -12.469 1.00 65.12 87 PRO A C 1
ATOM 717 O O . PRO A 1 87 ? 36.501 -8.948 -11.345 1.00 65.12 87 PRO A O 1
ATOM 720 N N . HIS A 1 88 ? 37.844 -10.058 -12.771 1.00 66.56 88 HIS A N 1
ATOM 721 C CA . HIS A 1 88 ? 38.956 -10.224 -11.851 1.00 66.56 88 HIS A CA 1
ATOM 722 C C . HIS A 1 88 ? 39.757 -8.926 -11.687 1.00 66.56 88 HIS A C 1
ATOM 724 O O . HIS A 1 88 ? 40.082 -8.546 -10.561 1.00 66.56 88 HIS A O 1
ATOM 730 N N . GLU A 1 89 ? 39.998 -8.203 -12.778 1.00 74.38 89 GLU A N 1
ATOM 731 C CA . GLU A 1 89 ? 40.704 -6.922 -12.780 1.00 74.38 89 GLU A CA 1
ATOM 732 C C . GLU A 1 89 ? 39.918 -5.846 -12.015 1.00 74.38 89 GLU A C 1
ATOM 734 O O . GLU A 1 89 ? 40.452 -5.250 -11.073 1.00 74.38 89 GLU A O 1
ATOM 739 N N . LYS A 1 90 ? 38.602 -5.743 -12.262 1.00 72.69 90 LYS A N 1
ATOM 740 C CA . LYS A 1 90 ? 37.694 -4.874 -11.487 1.00 72.69 90 LYS A CA 1
ATOM 741 C C . LYS A 1 90 ? 37.766 -5.138 -9.989 1.00 72.69 90 LYS A C 1
ATOM 743 O O . LYS A 1 90 ? 37.795 -4.212 -9.178 1.00 72.69 90 LYS A O 1
ATOM 748 N N . ARG A 1 91 ? 37.779 -6.414 -9.593 1.00 68.38 91 ARG A N 1
ATOM 749 C CA . ARG A 1 91 ? 37.809 -6.809 -8.179 1.00 68.38 91 ARG A CA 1
ATOM 750 C C . ARG A 1 91 ? 39.131 -6.424 -7.518 1.00 68.38 91 ARG A C 1
ATOM 752 O O . ARG A 1 91 ? 39.115 -5.991 -6.365 1.00 68.38 91 ARG A O 1
ATOM 759 N N . TYR A 1 92 ? 40.235 -6.543 -8.254 1.00 75.31 92 TYR A N 1
ATOM 760 C CA . TYR A 1 92 ? 41.560 -6.120 -7.808 1.00 75.31 92 TYR A CA 1
ATOM 761 C C . TYR A 1 92 ? 41.661 -4.598 -7.665 1.00 75.31 92 TYR A C 1
ATOM 763 O O . TYR A 1 92 ? 42.151 -4.133 -6.636 1.00 75.31 92 TYR A O 1
ATOM 771 N N . GLN A 1 93 ? 41.150 -3.819 -8.625 1.00 75.69 93 GLN A N 1
ATOM 772 C CA . GLN A 1 93 ? 41.129 -2.354 -8.524 1.00 75.69 93 GLN A CA 1
ATOM 773 C C . GLN A 1 93 ? 40.277 -1.872 -7.353 1.00 75.69 93 GLN A C 1
ATOM 775 O O . GLN A 1 93 ? 40.734 -1.057 -6.554 1.00 75.69 93 GLN A O 1
ATOM 780 N N . ILE A 1 94 ? 39.082 -2.442 -7.183 1.00 75.12 94 ILE A N 1
ATOM 781 C CA . ILE A 1 94 ? 38.210 -2.107 -6.057 1.00 75.12 94 ILE A CA 1
ATOM 782 C C . ILE A 1 94 ? 38.923 -2.410 -4.729 1.00 75.12 94 ILE A C 1
ATOM 784 O O . ILE A 1 94 ? 38.974 -1.553 -3.850 1.00 75.12 94 ILE A O 1
ATOM 788 N N . GLN A 1 95 ? 39.529 -3.593 -4.575 1.00 74.25 95 GLN A N 1
ATOM 789 C CA . GLN A 1 95 ? 40.270 -3.938 -3.354 1.00 74.25 95 GLN A CA 1
ATOM 790 C C . GLN A 1 95 ? 41.461 -3.010 -3.091 1.00 74.25 95 GLN A C 1
ATOM 792 O O . GLN A 1 95 ? 41.688 -2.636 -1.939 1.00 74.25 95 GLN A O 1
ATOM 797 N N . ALA A 1 96 ? 42.193 -2.612 -4.133 1.00 78.00 96 ALA A N 1
ATOM 798 C CA . ALA A 1 96 ? 43.300 -1.671 -4.011 1.00 78.00 96 ALA A CA 1
ATOM 799 C C . ALA A 1 96 ? 42.824 -0.288 -3.531 1.00 78.00 96 ALA A C 1
ATOM 801 O O . ALA A 1 96 ? 43.399 0.254 -2.586 1.00 78.00 96 ALA A O 1
ATOM 802 N N . GLU A 1 97 ? 41.732 0.241 -4.093 1.00 86.94 97 GLU A N 1
ATOM 803 C CA . GLU A 1 97 ? 41.159 1.530 -3.683 1.00 86.94 97 GLU A CA 1
ATOM 804 C C . GLU A 1 97 ? 40.652 1.523 -2.234 1.00 86.94 97 GLU A C 1
ATOM 806 O O . GLU A 1 97 ? 40.867 2.488 -1.494 1.00 86.94 97 GLU A O 1
ATOM 811 N N . TYR A 1 98 ? 39.996 0.440 -1.797 1.00 77.94 98 TYR A N 1
ATOM 812 C CA . TYR A 1 98 ? 39.575 0.293 -0.399 1.00 77.94 98 TYR A CA 1
ATOM 813 C C . TYR A 1 98 ? 40.780 0.297 0.542 1.00 77.94 98 TYR A C 1
ATOM 815 O O . TYR A 1 98 ? 40.776 1.018 1.542 1.00 77.94 98 TYR A O 1
ATOM 823 N N . GLN A 1 99 ? 41.828 -0.455 0.199 1.00 76.00 99 GLN A N 1
ATOM 824 C CA . GLN A 1 99 ? 43.036 -0.535 1.013 1.00 76.00 99 GLN A CA 1
ATOM 825 C C . GLN A 1 99 ? 43.756 0.817 1.093 1.00 76.00 99 GLN A C 1
ATOM 827 O O . GLN A 1 99 ? 44.275 1.186 2.145 1.00 76.00 99 GLN A O 1
ATOM 832 N N . GLU A 1 100 ? 43.774 1.581 0.003 1.00 81.06 100 GLU A N 1
ATOM 833 C CA . GLU A 1 100 ? 44.389 2.904 -0.039 1.00 81.06 100 GLU A CA 1
ATOM 834 C C . GLU A 1 100 ? 43.595 3.936 0.772 1.00 81.06 100 GLU A C 1
ATOM 836 O O . GLU A 1 100 ? 44.186 4.724 1.516 1.00 81.06 100 GLU A O 1
ATOM 841 N N . ARG A 1 101 ? 42.255 3.885 0.719 1.00 79.50 101 ARG A N 1
ATOM 842 C CA . ARG A 1 101 ? 41.387 4.695 1.589 1.00 79.50 101 ARG A CA 1
ATOM 843 C C . ARG A 1 101 ? 41.592 4.366 3.061 1.00 79.50 101 ARG A C 1
ATOM 845 O O . ARG A 1 101 ? 41.718 5.294 3.857 1.00 79.50 101 ARG A O 1
ATOM 852 N N . GLU A 1 102 ? 41.671 3.086 3.420 1.00 73.94 102 GLU A N 1
ATOM 853 C CA . GLU A 1 102 ? 41.984 2.667 4.789 1.00 73.94 102 GLU A CA 1
ATOM 854 C C . GLU A 1 102 ? 43.365 3.160 5.224 1.00 73.94 102 GLU A C 1
ATOM 856 O O . GLU A 1 102 ? 43.492 3.758 6.287 1.00 73.94 102 GLU A O 1
ATOM 861 N N . ASN A 1 103 ? 44.397 2.992 4.394 1.00 72.62 103 ASN A N 1
ATOM 862 C CA . ASN A 1 103 ? 45.753 3.443 4.716 1.00 72.62 103 ASN A CA 1
ATOM 863 C C . ASN A 1 103 ? 45.822 4.965 4.890 1.00 72.62 103 ASN A C 1
ATOM 865 O O . ASN A 1 103 ? 46.494 5.464 5.793 1.00 72.62 103 ASN A O 1
ATOM 869 N N . LYS A 1 104 ? 45.109 5.716 4.046 1.00 79.94 104 LYS A N 1
ATOM 870 C CA . LYS A 1 104 ? 45.004 7.174 4.147 1.00 79.94 104 LYS A CA 1
ATOM 871 C C . LYS A 1 104 ? 44.263 7.597 5.413 1.00 79.94 104 LYS A C 1
ATOM 873 O O . LYS A 1 104 ? 44.702 8.523 6.091 1.00 79.94 104 LYS A O 1
ATOM 878 N N . PHE A 1 105 ? 43.179 6.903 5.749 1.00 76.38 105 PHE A N 1
ATOM 879 C CA . PHE A 1 105 ? 42.425 7.130 6.976 1.00 76.38 105 PHE A CA 1
ATOM 880 C C . PHE A 1 105 ? 43.281 6.844 8.216 1.00 76.38 105 PHE A C 1
ATOM 882 O O . PHE A 1 105 ? 43.406 7.707 9.080 1.00 76.38 105 PHE A O 1
ATOM 889 N N . MET A 1 106 ? 43.970 5.704 8.257 1.00 68.06 106 MET A N 1
ATOM 890 C CA . MET A 1 106 ? 44.861 5.338 9.361 1.00 68.06 106 MET A CA 1
ATOM 891 C C . MET A 1 106 ? 46.002 6.344 9.541 1.00 68.06 106 MET A C 1
ATOM 893 O O . MET A 1 106 ? 46.250 6.766 10.664 1.00 68.06 106 MET A O 1
ATOM 897 N N . ARG A 1 107 ? 46.629 6.811 8.450 1.00 70.38 107 ARG A N 1
ATOM 898 C CA . ARG A 1 107 ? 47.653 7.874 8.499 1.00 70.38 107 ARG A CA 1
ATOM 899 C C . ARG A 1 107 ? 47.103 9.210 8.997 1.00 70.38 107 ARG A C 1
ATOM 901 O O . ARG A 1 107 ? 47.801 9.930 9.699 1.00 70.38 107 ARG A O 1
ATOM 908 N N . SER A 1 108 ? 45.857 9.543 8.657 1.00 73.88 108 SER A N 1
ATOM 909 C CA . SER A 1 108 ? 45.209 10.770 9.144 1.00 73.88 108 SER A CA 1
ATOM 910 C C . SER A 1 108 ? 44.853 10.722 10.635 1.00 73.88 108 SER A C 1
ATOM 912 O O . SER A 1 108 ? 44.715 11.766 11.264 1.00 73.88 108 SER A O 1
ATOM 914 N N . LEU A 1 109 ? 44.726 9.517 11.202 1.00 70.06 109 LEU A N 1
ATOM 915 C CA . LEU A 1 109 ? 44.413 9.281 12.612 1.00 70.06 109 LEU A CA 1
ATOM 916 C C . LEU A 1 109 ? 45.653 9.141 13.506 1.00 70.06 109 LEU A C 1
ATOM 918 O O . LEU A 1 109 ? 45.500 9.013 14.719 1.00 70.06 109 LEU A O 1
ATOM 922 N N . THR A 1 110 ? 46.863 9.173 12.943 1.00 56.31 110 THR A N 1
ATOM 923 C CA . THR A 1 110 ? 48.127 9.106 13.690 1.00 56.31 110 THR A CA 1
ATOM 924 C C . THR A 1 110 ? 48.888 10.435 13.571 1.00 56.31 110 THR A C 1
ATOM 926 O O . THR A 1 110 ? 49.652 10.605 12.624 1.00 56.31 110 THR A O 1
ATOM 929 N N . PRO A 1 111 ? 48.722 11.392 14.508 1.00 49.75 111 PRO A N 1
ATOM 930 C CA . PRO A 1 111 ? 49.413 12.687 14.469 1.00 49.75 111 PRO A CA 1
ATOM 931 C C . PRO A 1 111 ? 50.896 12.663 14.877 1.00 49.75 111 PRO A C 1
ATOM 933 O O . PRO A 1 111 ? 51.460 13.724 15.123 1.00 49.75 111 PRO A O 1
ATOM 936 N N . PHE A 1 112 ? 51.528 11.497 15.017 1.00 43.38 112 PHE A N 1
ATOM 937 C CA . PHE A 1 112 ? 52.886 11.398 15.549 1.00 43.38 112 PHE A CA 1
ATOM 938 C C . PHE A 1 112 ? 53.727 10.495 14.651 1.00 43.38 112 PHE A C 1
ATOM 940 O O . PHE A 1 112 ? 53.476 9.290 14.567 1.00 43.38 112 PHE A O 1
ATOM 947 N N . GLU A 1 113 ? 54.697 11.100 13.963 1.00 52.72 113 GLU A N 1
ATOM 948 C CA . GLU A 1 113 ? 55.813 10.396 13.336 1.00 52.72 113 GLU A CA 1
ATOM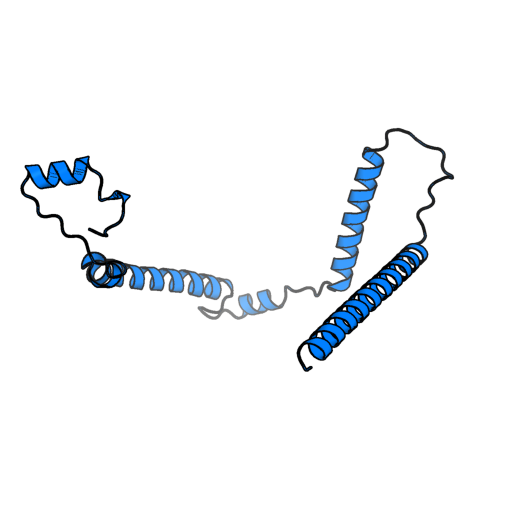 949 C C . GLU A 1 113 ? 56.484 9.563 14.435 1.00 52.72 113 GLU A C 1
ATOM 951 O O . GLU A 1 113 ? 57.101 10.094 15.355 1.00 52.72 113 GLU A O 1
ATOM 956 N N . THR A 1 114 ? 56.255 8.253 14.409 1.00 46.06 114 THR A N 1
ATOM 957 C CA . THR A 1 114 ? 57.019 7.306 15.220 1.00 46.06 114 THR A CA 1
ATOM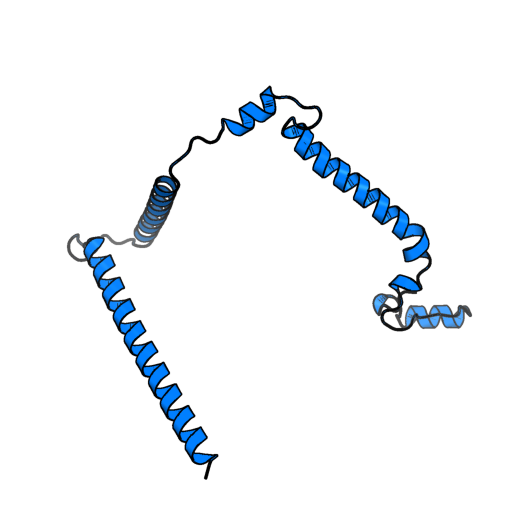 958 C C . THR A 1 114 ? 58.035 6.671 14.293 1.00 46.06 114 THR A C 1
ATOM 960 O O . THR A 1 114 ? 57.675 6.194 13.219 1.00 46.06 114 THR A O 1
ATOM 963 N N . ASP A 1 115 ? 59.292 6.749 14.718 1.00 41.53 115 ASP A N 1
ATOM 964 C CA . ASP A 1 115 ? 60.494 6.390 13.976 1.00 41.53 115 ASP A CA 1
ATOM 965 C C . ASP A 1 115 ? 60.363 5.085 13.163 1.00 41.53 115 ASP A C 1
ATOM 967 O O . ASP A 1 115 ? 59.861 4.060 13.638 1.00 41.53 115 ASP A O 1
ATOM 971 N N . ASP A 1 116 ? 60.867 5.151 11.930 1.00 51.16 116 ASP A N 1
ATOM 972 C CA . ASP A 1 116 ? 60.651 4.283 10.762 1.00 51.16 116 ASP A CA 1
ATOM 973 C C . ASP A 1 116 ? 60.953 2.763 10.882 1.00 51.16 116 ASP A C 1
ATOM 975 O O . ASP A 1 116 ? 60.907 2.054 9.878 1.00 51.16 116 ASP A O 1
ATOM 979 N N . GLU A 1 117 ? 61.210 2.189 12.063 1.00 51.03 117 GLU A N 1
ATOM 980 C CA . GLU A 1 117 ? 61.700 0.795 12.184 1.00 51.03 117 GLU A CA 1
ATOM 981 C C . GLU A 1 117 ? 60.779 -0.199 12.922 1.00 51.03 117 GLU A C 1
ATOM 983 O O . GLU A 1 117 ? 61.075 -1.393 12.967 1.00 51.03 117 GLU A O 1
ATOM 988 N N . ALA A 1 118 ? 59.626 0.213 13.465 1.00 49.88 118 ALA A N 1
ATOM 989 C CA . ALA A 1 118 ? 58.817 -0.685 14.311 1.00 49.88 118 ALA A CA 1
ATOM 990 C C . ALA A 1 118 ? 57.563 -1.304 13.660 1.00 49.88 118 ALA A C 1
ATOM 992 O O . ALA A 1 118 ? 56.928 -2.164 14.270 1.00 49.88 118 ALA A O 1
ATOM 993 N N . PHE A 1 119 ? 57.195 -0.938 12.429 1.00 49.00 119 PHE A N 1
ATOM 994 C CA . PHE A 1 119 ? 56.031 -1.535 11.758 1.00 49.00 119 PHE A CA 1
ATOM 995 C C . PHE A 1 119 ? 56.261 -1.712 10.258 1.00 49.00 119 PHE A C 1
ATOM 997 O O . PHE A 1 119 ? 55.625 -1.082 9.415 1.00 49.00 119 PHE A O 1
ATOM 1004 N N . LYS A 1 120 ? 57.158 -2.633 9.894 1.00 52.12 120 LYS A N 1
ATOM 1005 C CA . LYS A 1 120 ? 57.190 -3.129 8.517 1.00 52.12 120 LYS A CA 1
ATOM 1006 C C . LYS A 1 120 ? 55.951 -4.012 8.319 1.00 52.12 120 LYS A C 1
ATOM 1008 O O . LYS A 1 120 ? 55.849 -5.044 8.989 1.00 52.12 120 LYS A O 1
ATOM 1013 N N . PRO A 1 121 ? 54.981 -3.635 7.462 1.00 53.06 121 PRO A N 1
ATOM 1014 C CA . PRO A 1 121 ? 53.799 -4.457 7.246 1.00 53.06 121 PRO A CA 1
ATOM 1015 C C . PRO A 1 121 ? 54.254 -5.841 6.786 1.00 53.06 121 PRO A C 1
ATOM 1017 O O . PRO A 1 121 ? 55.054 -5.954 5.853 1.00 53.06 121 PRO A O 1
ATOM 1020 N N . LEU A 1 122 ? 53.779 -6.896 7.462 1.00 56.88 122 LEU A N 1
ATOM 1021 C CA . LEU A 1 122 ? 54.096 -8.264 7.059 1.00 56.88 122 LEU A CA 1
ATOM 1022 C C . LEU A 1 122 ? 53.765 -8.421 5.574 1.00 56.88 122 LEU A C 1
ATOM 1024 O O . LEU A 1 122 ? 52.668 -8.052 5.141 1.00 56.88 122 LEU A O 1
ATOM 1028 N N . SER A 1 123 ? 54.716 -8.987 4.822 1.00 66.50 123 SER A N 1
ATOM 1029 C CA . SER A 1 123 ? 54.540 -9.324 3.408 1.00 66.50 123 SER A CA 1
ATOM 1030 C C . SER A 1 123 ? 53.166 -9.976 3.196 1.00 66.50 123 SER A C 1
ATOM 1032 O O . SER A 1 123 ? 52.761 -10.796 4.031 1.00 66.50 123 SER A O 1
ATOM 1034 N N . PRO A 1 124 ? 52.447 -9.663 2.101 1.00 60.66 124 PRO A N 1
ATOM 1035 C CA . PRO A 1 124 ? 51.147 -10.264 1.798 1.00 60.66 124 PRO A CA 1
ATOM 1036 C C . PRO A 1 124 ? 51.147 -11.791 1.951 1.00 60.66 124 PRO A C 1
ATOM 1038 O O . PRO A 1 124 ? 50.187 -12.374 2.453 1.00 60.66 124 PRO A O 1
ATOM 1041 N N . HIS A 1 125 ? 52.273 -12.429 1.619 1.00 57.62 125 HIS A N 1
ATOM 1042 C CA . HIS A 1 125 ? 52.476 -13.860 1.797 1.00 57.62 125 HIS A CA 1
ATOM 1043 C C . HIS A 1 125 ? 52.493 -14.291 3.274 1.00 57.62 125 HIS A C 1
ATOM 1045 O O . HIS A 1 125 ? 51.824 -15.251 3.649 1.00 57.62 125 HIS A O 1
ATOM 1051 N N . ALA A 1 126 ? 53.195 -13.553 4.136 1.00 61.00 126 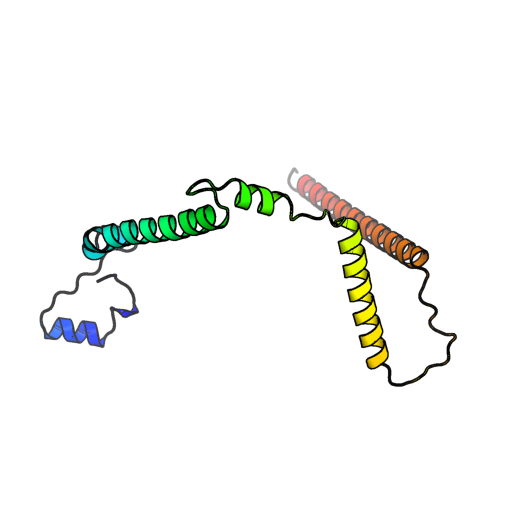ALA A N 1
ATOM 1052 C CA . ALA A 1 126 ? 53.258 -13.833 5.569 1.00 61.00 126 ALA A CA 1
ATOM 1053 C C . ALA A 1 126 ? 51.905 -13.583 6.267 1.00 61.00 126 ALA A C 1
ATOM 1055 O O . ALA A 1 126 ? 51.519 -14.343 7.156 1.00 61.00 126 ALA A O 1
ATOM 1056 N N . ARG A 1 127 ? 51.130 -12.582 5.816 1.00 64.06 127 ARG A N 1
ATOM 1057 C CA . ARG A 1 127 ? 49.748 -12.354 6.289 1.00 64.06 127 ARG A CA 1
ATOM 1058 C C . ARG A 1 127 ? 48.815 -13.497 5.886 1.00 64.06 127 ARG A C 1
ATOM 1060 O O . ARG A 1 127 ? 48.041 -13.969 6.718 1.00 64.06 127 ARG A O 1
ATOM 1067 N N . ALA A 1 128 ? 48.919 -13.977 4.646 1.00 61.75 128 ALA A N 1
ATOM 1068 C CA . ALA A 1 128 ? 48.138 -15.116 4.168 1.00 61.75 128 ALA A CA 1
ATOM 1069 C C . ALA A 1 128 ? 48.463 -16.404 4.946 1.00 61.75 128 ALA A C 1
ATOM 1071 O O . ALA A 1 128 ? 47.548 -17.117 5.360 1.00 61.75 128 ALA A O 1
ATOM 1072 N N . GLN A 1 129 ? 49.745 -16.668 5.221 1.00 67.00 129 GLN A N 1
ATOM 1073 C CA . GLN A 1 129 ? 50.166 -17.818 6.028 1.00 67.00 129 GLN A CA 1
ATOM 1074 C C . GLN A 1 129 ? 49.641 -17.745 7.470 1.00 67.00 129 GLN A C 1
ATOM 1076 O O . GLN A 1 129 ? 49.139 -18.742 7.990 1.00 67.00 129 GLN A O 1
ATOM 1081 N N . ALA A 1 130 ? 49.697 -16.572 8.109 1.00 66.69 130 ALA A N 1
ATOM 1082 C CA . ALA A 1 130 ? 49.181 -16.385 9.466 1.00 66.69 130 ALA A CA 1
ATOM 1083 C C . ALA A 1 130 ? 47.659 -16.607 9.547 1.00 66.69 130 ALA A C 1
ATOM 1085 O O . ALA A 1 130 ? 47.179 -17.290 10.454 1.00 66.69 130 ALA A O 1
ATOM 1086 N N . LEU A 1 131 ? 46.905 -16.102 8.563 1.00 64.38 131 LEU A N 1
ATOM 1087 C CA . LEU A 1 131 ? 45.462 -16.337 8.455 1.00 64.38 131 LEU A CA 1
ATOM 1088 C C . LEU A 1 131 ? 45.146 -17.822 8.260 1.00 64.38 131 LEU A C 1
ATOM 1090 O O . LEU A 1 131 ? 44.311 -18.366 8.982 1.00 64.38 131 LEU A O 1
ATOM 1094 N N . GLN A 1 132 ? 45.852 -18.508 7.357 1.00 65.31 132 GLN A N 1
ATOM 1095 C CA . GLN A 1 132 ? 45.689 -19.953 7.163 1.00 65.31 132 GLN A CA 1
ATOM 1096 C C . GLN A 1 132 ? 45.956 -20.740 8.453 1.00 65.31 132 GLN A C 1
ATOM 1098 O O . GLN A 1 132 ? 45.203 -21.655 8.790 1.00 65.31 132 GLN A O 1
ATOM 1103 N N . HIS A 1 133 ? 46.987 -20.365 9.216 1.00 66.50 133 HIS A N 1
ATOM 1104 C CA . HIS A 1 133 ? 47.291 -20.999 10.498 1.00 66.50 133 HIS A CA 1
ATOM 1105 C C . HIS A 1 133 ? 46.201 -20.759 11.552 1.00 66.50 133 HIS A C 1
ATOM 1107 O O . HIS A 1 133 ? 45.927 -21.644 12.366 1.00 66.50 133 HIS A O 1
ATOM 1113 N N . HIS A 1 134 ? 45.566 -19.586 11.540 1.00 67.31 134 HIS A N 1
ATOM 1114 C CA . HIS A 1 134 ? 44.472 -19.243 12.444 1.00 67.31 134 HIS A CA 1
ATOM 1115 C C . HIS A 1 134 ? 43.187 -20.022 12.119 1.00 67.31 134 HIS A C 1
ATOM 1117 O O . HIS A 1 134 ? 42.610 -20.645 13.012 1.00 67.31 134 HIS A O 1
ATOM 1123 N N . TYR A 1 135 ? 42.788 -20.086 10.843 1.00 56.12 135 TYR A N 1
ATOM 1124 C CA . TYR A 1 135 ? 41.636 -20.887 10.405 1.00 56.12 135 TYR A CA 1
ATOM 1125 C C . TYR A 1 135 ? 41.816 -22.374 10.740 1.00 56.12 135 TYR A C 1
ATOM 1127 O O . TYR A 1 135 ? 40.934 -22.993 11.331 1.00 56.12 135 TYR A O 1
ATOM 1135 N N . LYS A 1 136 ? 43.017 -22.923 10.512 1.00 63.81 136 LYS A N 1
ATOM 1136 C CA . LYS A 1 136 ? 43.333 -24.326 10.828 1.00 63.81 136 LYS A CA 1
ATOM 1137 C C . LYS A 1 136 ? 43.261 -24.643 12.330 1.00 63.81 136 LYS A C 1
ATOM 1139 O O . LYS A 1 136 ? 43.032 -25.791 12.710 1.00 63.81 136 LYS A O 1
ATOM 1144 N N . GLN A 1 137 ? 43.465 -23.651 13.202 1.00 64.31 137 GLN A N 1
ATOM 1145 C CA . GLN A 1 137 ? 43.279 -23.803 14.650 1.00 64.31 137 GLN A CA 1
ATOM 1146 C C . GLN A 1 137 ? 41.808 -23.718 15.066 1.00 64.31 137 GLN A C 1
ATOM 1148 O O . GLN A 1 137 ? 41.407 -24.413 16.002 1.00 64.31 137 GLN A O 1
ATOM 1153 N N . GLN A 1 138 ? 41.004 -22.904 14.382 1.00 60.38 138 GLN A N 1
ATOM 1154 C CA . GLN A 1 138 ? 39.567 -22.817 14.638 1.00 60.38 138 GLN A CA 1
ATOM 1155 C C . GLN A 1 138 ? 38.840 -24.097 14.216 1.00 60.38 138 GLN A C 1
ATOM 1157 O O . GLN A 1 138 ? 38.083 -24.636 15.021 1.00 60.38 138 GLN A O 1
ATOM 1162 N N . ASP A 1 139 ? 39.166 -24.670 13.056 1.00 66.25 139 ASP A N 1
ATOM 1163 C CA . ASP A 1 139 ? 38.565 -25.934 12.601 1.00 66.25 139 ASP A CA 1
ATOM 1164 C C . ASP A 1 139 ? 38.858 -27.100 13.553 1.00 66.25 139 ASP A C 1
ATOM 1166 O O . ASP A 1 139 ? 37.979 -27.904 13.870 1.00 66.25 139 ASP A O 1
ATOM 1170 N N . LYS A 1 140 ? 40.075 -27.161 14.112 1.00 62.88 140 LYS A N 1
ATOM 1171 C CA . LYS A 1 140 ? 40.417 -28.157 15.140 1.00 62.88 140 LYS A CA 1
ATOM 1172 C C . LYS A 1 140 ? 39.567 -27.995 16.401 1.00 62.88 140 LYS A C 1
ATOM 1174 O O . LYS A 1 140 ? 39.111 -28.995 16.952 1.00 62.88 140 LYS A O 1
ATOM 1179 N N . LYS A 1 141 ? 39.306 -26.759 16.842 1.00 66.06 141 LYS A N 1
ATOM 1180 C CA . LYS A 1 141 ? 38.441 -26.485 18.003 1.00 66.06 141 LYS A CA 1
ATOM 1181 C C . LYS A 1 141 ? 36.976 -26.828 17.723 1.00 66.06 141 LYS A C 1
ATOM 1183 O O . LYS A 1 141 ? 36.322 -27.390 18.600 1.00 66.06 141 LYS A O 1
ATOM 1188 N N . ILE A 1 142 ? 36.486 -26.539 16.517 1.00 63.97 142 ILE A N 1
ATOM 1189 C CA . ILE A 1 142 ? 35.119 -26.864 16.090 1.00 63.97 142 ILE A CA 1
ATOM 1190 C C . ILE A 1 142 ? 34.935 -28.384 16.016 1.00 63.97 142 ILE A C 1
ATOM 1192 O O . ILE A 1 142 ? 33.989 -28.900 16.605 1.00 63.97 142 ILE A O 1
ATOM 1196 N N . SER A 1 143 ? 35.872 -29.120 15.407 1.00 66.69 143 SER A N 1
ATOM 1197 C CA . SER A 1 143 ? 35.795 -30.590 15.343 1.00 66.69 143 SER A CA 1
ATOM 1198 C C . SER A 1 143 ? 35.810 -31.240 16.734 1.00 66.69 143 SER A C 1
ATOM 1200 O O . SER A 1 143 ? 34.975 -32.088 17.027 1.00 66.69 143 SER A O 1
ATOM 1202 N N . ALA A 1 144 ? 36.670 -30.773 17.648 1.00 66.44 144 ALA A N 1
ATOM 1203 C CA . ALA A 1 144 ? 36.732 -31.288 19.017 1.00 66.44 144 ALA A CA 1
ATOM 1204 C C . ALA A 1 144 ? 35.486 -30.940 19.854 1.00 66.44 144 ALA A C 1
ATOM 1206 O O . ALA A 1 144 ? 35.159 -31.638 20.813 1.00 66.44 144 ALA A O 1
ATOM 1207 N N . SER A 1 145 ? 34.805 -29.837 19.538 1.00 67.06 145 SER A N 1
ATOM 1208 C CA . SER A 1 145 ? 33.509 -29.482 20.127 1.00 67.06 145 SER A CA 1
ATOM 1209 C C . SER A 1 145 ? 32.407 -30.429 19.642 1.00 67.06 145 SER A C 1
ATOM 1211 O O . SER A 1 145 ? 31.666 -30.979 20.455 1.00 67.06 145 SER A O 1
ATOM 1213 N N . LEU A 1 146 ? 32.357 -30.683 18.330 1.00 67.44 146 LEU A N 1
ATOM 1214 C CA . LEU A 1 146 ? 31.357 -31.554 17.716 1.00 67.44 146 LEU A CA 1
ATOM 1215 C C . LEU A 1 146 ? 31.475 -33.005 18.200 1.00 67.44 146 LEU A C 1
ATOM 1217 O O . LEU A 1 146 ? 30.463 -33.605 18.550 1.00 67.44 146 LEU A O 1
ATOM 1221 N N . CYS A 1 147 ? 32.700 -33.543 18.279 1.00 67.75 147 CYS A N 1
ATOM 1222 C CA . CYS A 1 147 ? 32.928 -34.902 18.779 1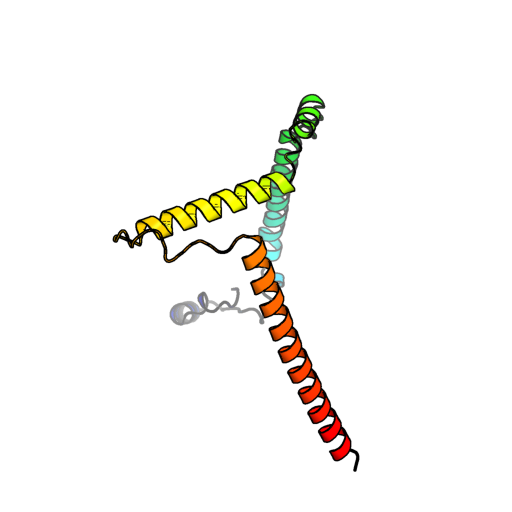.00 67.75 147 CYS A CA 1
ATOM 1223 C C . CYS A 1 147 ? 32.443 -35.053 20.227 1.00 67.75 147 CYS A C 1
ATOM 1225 O O . CYS A 1 147 ? 31.703 -35.981 20.527 1.00 67.75 147 CYS A O 1
ATOM 1227 N N . ARG A 1 148 ? 32.745 -34.079 21.099 1.00 69.94 148 ARG A N 1
ATOM 1228 C CA . ARG A 1 148 ? 32.242 -34.079 22.484 1.00 69.94 148 ARG A CA 1
ATOM 1229 C C . ARG A 1 148 ? 30.717 -34.013 22.559 1.00 69.94 148 ARG A C 1
ATOM 1231 O O . ARG A 1 148 ? 30.127 -34.659 23.416 1.00 69.94 148 ARG A O 1
ATOM 1238 N N . GLY A 1 149 ? 30.080 -33.247 21.673 1.00 69.62 149 GLY A N 1
ATOM 1239 C CA . GLY A 1 149 ? 28.621 -33.199 21.572 1.00 69.62 149 GLY A CA 1
ATOM 1240 C C . GLY A 1 149 ? 28.013 -34.546 21.175 1.00 69.62 149 GLY A C 1
ATOM 1241 O O . GLY A 1 149 ? 27.030 -34.967 21.781 1.00 69.62 149 GLY A O 1
ATOM 1242 N N . LEU A 1 150 ? 28.619 -35.244 20.208 1.00 72.25 150 LEU A N 1
ATOM 1243 C CA . LEU A 1 150 ? 28.188 -36.586 19.804 1.00 72.25 150 LEU A CA 1
ATOM 1244 C C . LEU A 1 150 ? 28.359 -37.616 20.927 1.00 72.25 150 LEU A C 1
ATOM 1246 O O . LEU A 1 150 ? 27.449 -38.409 21.155 1.00 72.25 150 LEU A O 1
ATOM 1250 N N . ASP A 1 151 ? 29.475 -37.579 21.655 1.00 74.75 151 ASP A N 1
ATOM 1251 C CA . ASP A 1 151 ? 29.737 -38.512 22.758 1.00 74.75 151 ASP A CA 1
ATOM 1252 C C . ASP A 1 151 ? 28.702 -38.362 23.887 1.00 74.75 151 ASP A C 1
ATOM 1254 O O . ASP A 1 151 ? 28.222 -39.353 24.436 1.00 74.75 151 ASP A O 1
ATOM 1258 N N . ILE A 1 152 ? 28.292 -37.124 24.194 1.00 73.00 152 ILE A N 1
ATOM 1259 C CA . ILE A 1 152 ? 27.245 -36.832 25.187 1.00 73.00 152 ILE A CA 1
ATOM 1260 C C . ILE A 1 152 ? 25.878 -37.349 24.724 1.00 73.00 152 ILE A C 1
ATOM 1262 O O . ILE A 1 152 ? 25.119 -37.889 25.529 1.00 73.00 152 ILE A O 1
ATOM 1266 N N . LEU A 1 153 ? 25.548 -37.178 23.441 1.00 69.81 153 LEU A N 1
ATOM 1267 C CA . LEU A 1 153 ? 24.279 -37.648 22.882 1.00 69.81 153 LEU A CA 1
ATOM 1268 C C . LEU A 1 153 ? 24.203 -39.175 22.868 1.00 69.81 153 LEU A C 1
ATOM 1270 O O . LEU A 1 153 ? 23.189 -39.729 23.287 1.00 69.81 153 LEU A O 1
ATOM 1274 N N . ASN A 1 154 ? 25.283 -39.849 22.473 1.00 71.44 154 ASN A N 1
ATOM 1275 C CA . ASN A 1 154 ? 25.354 -41.308 22.492 1.00 71.44 154 ASN A CA 1
ATOM 1276 C C . ASN A 1 154 ? 25.240 -41.854 23.923 1.00 71.44 154 ASN A C 1
ATOM 1278 O O . ASN A 1 154 ? 24.413 -42.723 24.173 1.00 71.44 154 ASN A O 1
ATOM 1282 N N . ALA A 1 155 ? 25.950 -41.260 24.891 1.00 70.88 155 ALA A N 1
ATOM 1283 C CA . ALA A 1 155 ? 25.840 -41.649 26.299 1.00 70.88 155 ALA A CA 1
ATOM 1284 C C . ALA A 1 155 ? 24.429 -41.439 26.882 1.00 70.88 155 ALA A C 1
ATOM 1286 O O . ALA A 1 155 ? 24.017 -42.157 27.793 1.00 70.88 155 ALA A O 1
ATOM 1287 N N . LYS A 1 156 ? 23.678 -40.453 26.374 1.00 70.88 156 LYS A N 1
ATOM 1288 C CA . LYS A 1 156 ? 22.294 -40.201 26.791 1.00 70.88 156 LYS A CA 1
ATOM 1289 C C . LYS A 1 156 ? 21.318 -41.208 26.181 1.00 70.88 156 LYS A C 1
ATOM 1291 O O . LYS A 1 156 ? 20.450 -41.690 26.900 1.00 70.88 156 LYS A O 1
ATOM 1296 N N . MET A 1 157 ? 21.500 -41.571 24.909 1.00 65.88 157 MET A N 1
ATOM 1297 C CA . MET A 1 157 ? 20.712 -42.633 24.272 1.00 65.88 157 MET A CA 1
ATOM 1298 C C . MET A 1 157 ? 20.960 -44.001 24.924 1.00 65.88 157 MET A C 1
ATOM 1300 O O . MET A 1 157 ? 20.009 -44.736 25.181 1.00 65.88 157 MET A O 1
ATOM 1304 N N . ASP A 1 158 ? 22.203 -44.317 25.293 1.00 67.12 158 ASP A N 1
ATOM 1305 C CA . ASP A 1 158 ? 22.536 -45.576 25.978 1.00 67.12 158 ASP A CA 1
ATOM 1306 C C . ASP A 1 158 ? 21.901 -45.684 27.380 1.00 67.12 158 ASP A C 1
ATOM 1308 O O . ASP A 1 158 ? 21.640 -46.785 27.864 1.00 67.12 158 ASP A O 1
ATOM 1312 N N . ASN A 1 159 ? 21.616 -44.549 28.030 1.00 61.00 159 ASN A N 1
ATOM 1313 C CA . ASN A 1 159 ? 20.985 -44.495 29.353 1.00 61.00 159 ASN A CA 1
ATOM 1314 C C . ASN A 1 159 ? 19.443 -44.523 29.290 1.00 61.00 159 ASN A C 1
ATOM 1316 O O . ASN A 1 159 ? 18.802 -44.889 30.267 1.00 61.00 159 ASN A O 1
ATOM 1320 N N . GLU A 1 160 ? 18.844 -44.154 28.152 1.00 57.84 160 GLU A N 1
ATOM 1321 C CA . GLU A 1 160 ? 17.394 -44.261 27.904 1.00 57.84 160 GLU A CA 1
ATOM 1322 C C . GLU A 1 160 ? 16.974 -45.656 27.398 1.00 57.84 160 GLU A C 1
ATOM 1324 O O . GLU A 1 160 ? 15.791 -45.990 27.426 1.00 57.84 160 GLU A O 1
ATOM 1329 N N . THR A 1 161 ? 17.928 -46.494 26.975 1.00 57.56 161 THR A N 1
ATOM 1330 C CA . THR A 1 161 ? 17.672 -47.841 26.424 1.00 57.56 161 THR A CA 1
ATOM 1331 C C . THR A 1 161 ? 17.841 -48.965 27.467 1.00 57.56 161 THR A C 1
ATOM 1333 O O . THR A 1 161 ? 17.966 -50.136 27.101 1.00 57.56 161 THR A O 1
ATOM 1336 N N . ARG A 1 162 ? 17.871 -48.638 28.768 1.00 49.47 162 ARG A N 1
ATOM 1337 C CA . ARG A 1 162 ? 18.155 -49.579 29.865 1.00 49.47 162 ARG A CA 1
ATOM 1338 C C . ARG A 1 162 ? 17.053 -49.643 30.915 1.00 49.47 162 ARG A C 1
ATOM 1340 O O . ARG A 1 162 ? 16.500 -48.578 31.257 1.00 49.47 162 ARG A O 1
#

Foldseek 3Di:
DAPDPVCDDPVNVVVCVVVVNDDDYDDPPCCCPPPCCNVPPVVVVVVVVVVVVCCCVVVVVCVQCCVVVNDVVSVVVVVPPDPPPPPVVVVVVVVVVVVVVVVVVVVVVDPDPDDDDDPDDPDPVRVVVVVVVVVVVVVVVVVVVVVVVVVVVVVVVVVVVD

pLDDT: mean 74.6, std 12.53, range [41.53, 97.31]

Sequence (162 aa):
MDSHTSHLTHEFVTYTYNNRILLYTFPPYTTHFMQPLDMGYFQPLKTHHGQELDLNACTGAFKRIGIVPYKPEVVLKALHEKEEEDPHEKRYQIQAEYQERENKFMRSLTPFETDDEAFKPLSPHARAQALQHHYKQQDKKISASLCRGLDILNAKMDNETR